Protein AF-A0A7T4X2B5-F1 (afdb_monomer)

Structure (mmCIF, N/CA/C/O backbone):
data_AF-A0A7T4X2B5-F1
#
_entry.id   AF-A0A7T4X2B5-F1
#
loop_
_atom_site.group_PDB
_atom_site.id
_atom_site.type_symbol
_atom_site.label_atom_id
_atom_site.label_alt_id
_atom_site.label_comp_id
_atom_site.label_asym_id
_atom_site.label_entity_id
_atom_site.label_seq_id
_atom_site.pdbx_PDB_ins_code
_atom_site.Cartn_x
_atom_site.Cartn_y
_atom_site.Cartn_z
_atom_site.occupancy
_atom_site.B_iso_or_equiv
_atom_site.auth_seq_id
_atom_site.auth_comp_id
_atom_site.auth_asym_id
_atom_site.auth_atom_id
_atom_site.pdbx_PDB_model_num
ATOM 1 N N . MET A 1 1 ? 8.582 9.499 -13.130 1.00 84.56 1 MET A N 1
ATOM 2 C CA . MET A 1 1 ? 9.379 8.882 -14.221 1.00 84.56 1 MET A CA 1
ATOM 3 C C . MET A 1 1 ? 8.966 7.441 -14.539 1.00 84.56 1 MET A C 1
ATOM 5 O O . MET A 1 1 ? 8.729 7.167 -15.703 1.00 84.56 1 MET A O 1
ATOM 9 N N . LEU A 1 2 ? 8.806 6.529 -13.566 1.00 90.56 2 LEU A N 1
ATOM 10 C CA . LEU A 1 2 ? 8.399 5.134 -13.857 1.00 90.56 2 LEU A CA 1
ATOM 11 C C . LEU A 1 2 ? 7.052 4.999 -14.591 1.00 90.56 2 LEU A C 1
ATOM 13 O O . LEU A 1 2 ? 6.947 4.186 -15.501 1.00 90.56 2 LEU A O 1
ATOM 17 N N . LEU A 1 3 ? 6.049 5.810 -14.239 1.00 90.88 3 LEU A N 1
ATOM 18 C CA . LEU A 1 3 ? 4.747 5.817 -14.925 1.00 90.88 3 LEU A CA 1
ATOM 19 C C . LEU A 1 3 ? 4.861 6.223 -16.401 1.00 90.88 3 LEU A C 1
ATOM 21 O O . LEU A 1 3 ? 4.204 5.635 -17.252 1.00 90.88 3 LEU A O 1
ATOM 25 N N . TYR A 1 4 ? 5.748 7.172 -16.706 1.00 92.69 4 TYR A N 1
ATOM 26 C CA . TYR A 1 4 ? 6.051 7.569 -18.081 1.00 92.69 4 TYR A CA 1
ATOM 27 C C . TYR A 1 4 ? 6.735 6.434 -18.858 1.00 92.69 4 TYR A C 1
ATOM 29 O O . TYR A 1 4 ? 6.344 6.119 -19.975 1.00 92.69 4 TYR A O 1
ATOM 37 N N . LEU A 1 5 ? 7.717 5.759 -18.253 1.00 94.81 5 LEU A N 1
ATOM 38 C CA . LEU A 1 5 ? 8.381 4.613 -18.889 1.00 94.81 5 LEU A CA 1
ATOM 39 C C . LEU A 1 5 ? 7.395 3.471 -19.170 1.00 94.81 5 LEU A C 1
ATOM 41 O O . LEU A 1 5 ? 7.422 2.871 -20.242 1.00 94.81 5 LEU A O 1
ATOM 45 N N . ARG A 1 6 ? 6.457 3.224 -18.248 1.00 94.19 6 ARG A N 1
ATOM 46 C CA . ARG A 1 6 ? 5.338 2.308 -18.487 1.00 94.19 6 ARG A CA 1
ATOM 47 C C . ARG A 1 6 ? 4.490 2.756 -19.682 1.00 94.19 6 ARG A C 1
ATOM 49 O O . ARG A 1 6 ? 4.187 1.927 -20.531 1.00 94.19 6 ARG A O 1
ATOM 56 N N . SER A 1 7 ? 4.125 4.039 -19.779 1.00 93.88 7 SER A N 1
ATOM 57 C CA . SER A 1 7 ? 3.241 4.532 -20.849 1.00 93.88 7 SER A CA 1
ATOM 58 C C . SER A 1 7 ? 3.851 4.443 -22.249 1.00 93.88 7 SER A C 1
ATOM 60 O O . SER A 1 7 ? 3.112 4.374 -23.226 1.00 93.88 7 SER A O 1
ATOM 62 N N . ILE A 1 8 ? 5.183 4.427 -22.359 1.00 96.31 8 ILE A N 1
ATOM 63 C CA . ILE A 1 8 ? 5.893 4.210 -23.631 1.00 96.31 8 ILE A CA 1
ATOM 64 C C . ILE A 1 8 ? 6.285 2.739 -23.862 1.00 96.31 8 ILE A C 1
ATOM 66 O O . ILE A 1 8 ? 7.026 2.451 -24.797 1.00 96.31 8 ILE A O 1
ATOM 70 N N . ASN A 1 9 ? 5.783 1.807 -23.040 1.00 94.31 9 ASN A N 1
ATOM 71 C CA . ASN A 1 9 ? 6.102 0.376 -23.083 1.00 94.31 9 ASN A CA 1
ATOM 72 C C . ASN A 1 9 ? 7.610 0.081 -23.013 1.00 94.31 9 ASN A C 1
ATOM 74 O O . ASN A 1 9 ? 8.122 -0.796 -23.713 1.00 94.31 9 ASN A O 1
ATOM 78 N N . ASP A 1 10 ? 8.322 0.798 -22.145 1.00 96.12 10 ASP A N 1
ATOM 79 C CA . ASP A 1 10 ? 9.740 0.561 -21.902 1.00 96.12 10 ASP A CA 1
ATOM 80 C C . ASP A 1 10 ? 9.967 -0.837 -21.294 1.00 96.12 10 ASP A C 1
ATOM 82 O O . ASP A 1 10 ? 9.370 -1.209 -20.275 1.00 96.12 10 ASP A O 1
ATOM 86 N N . ASN A 1 11 ? 10.815 -1.630 -21.952 1.00 96.94 11 ASN A N 1
ATOM 87 C CA . ASN A 1 11 ? 11.091 -3.021 -21.590 1.00 96.94 11 ASN A CA 1
ATOM 88 C C . ASN A 1 11 ? 12.435 -3.207 -20.867 1.00 96.94 11 ASN A C 1
ATOM 90 O O . ASN A 1 11 ? 12.801 -4.346 -20.547 1.00 96.94 11 ASN A O 1
ATOM 94 N N . ASP A 1 12 ? 13.154 -2.122 -20.578 1.00 96.88 12 ASP A N 1
ATOM 95 C CA . ASP A 1 12 ? 14.440 -2.206 -19.908 1.00 96.88 12 ASP A CA 1
ATOM 96 C C . ASP A 1 12 ? 14.257 -2.512 -18.420 1.00 96.88 12 ASP A C 1
ATOM 98 O O . ASP A 1 12 ? 13.340 -2.050 -17.734 1.00 96.88 12 ASP A O 1
ATOM 102 N N . LYS A 1 13 ? 15.152 -3.352 -17.894 1.00 96.69 13 LYS A N 1
ATOM 103 C CA . LYS A 1 13 ? 15.148 -3.699 -16.473 1.00 96.69 13 LYS A CA 1
ATOM 104 C C . LYS A 1 13 ? 15.718 -2.542 -15.669 1.00 96.69 13 LYS A C 1
ATOM 106 O O . LYS A 1 13 ? 16.884 -2.186 -15.827 1.00 96.69 13 LYS A O 1
ATOM 111 N N . LEU A 1 14 ? 14.933 -2.037 -14.727 1.00 95.44 14 LEU A N 1
ATOM 112 C CA . LEU A 1 14 ? 15.338 -0.970 -13.823 1.00 95.44 14 LEU A CA 1
ATOM 113 C C . LEU A 1 14 ? 15.430 -1.489 -12.397 1.00 95.44 14 LEU A C 1
ATOM 115 O O . LEU A 1 14 ? 14.527 -2.162 -11.898 1.00 95.44 14 LEU A O 1
ATOM 119 N N . LYS A 1 15 ? 16.516 -1.129 -11.713 1.00 94.94 15 LYS A N 1
ATOM 120 C CA . LYS A 1 15 ? 16.644 -1.346 -10.275 1.00 94.94 15 LYS A CA 1
ATOM 121 C C . LYS A 1 15 ? 16.046 -0.151 -9.543 1.00 94.94 15 LYS A C 1
ATOM 123 O O . LYS A 1 15 ? 16.542 0.965 -9.663 1.00 94.94 15 LYS A O 1
ATOM 128 N N . VAL A 1 16 ? 15.004 -0.397 -8.761 1.00 93.56 16 VAL A N 1
ATOM 129 C CA . VAL A 1 16 ? 14.338 0.606 -7.926 1.00 93.56 16 VAL A CA 1
ATOM 130 C C . VAL A 1 16 ? 14.683 0.327 -6.470 1.00 93.56 16 VAL A C 1
ATOM 132 O O . VAL A 1 16 ? 14.720 -0.830 -6.043 1.00 93.56 16 VAL A O 1
ATOM 135 N N . LYS A 1 17 ? 14.963 1.382 -5.702 1.00 91.75 17 LYS A N 1
ATOM 136 C CA . LYS A 1 17 ? 15.177 1.307 -4.256 1.00 91.75 17 LYS A CA 1
ATOM 137 C C . LYS A 1 17 ? 14.341 2.385 -3.573 1.00 91.75 17 LYS A C 1
ATOM 139 O O . LYS A 1 17 ? 14.582 3.563 -3.810 1.00 91.75 17 LYS A O 1
ATOM 144 N N . LYS A 1 18 ? 13.388 1.984 -2.731 1.00 89.94 18 LYS A N 1
ATOM 145 C CA . LYS A 1 18 ? 12.599 2.880 -1.868 1.00 89.94 18 LYS A CA 1
ATOM 146 C C . LYS A 1 18 ? 12.323 2.182 -0.540 1.00 89.94 18 LYS A C 1
ATOM 148 O O . LYS A 1 18 ? 12.198 0.961 -0.525 1.00 89.94 18 LYS A O 1
ATOM 153 N N . PHE A 1 19 ? 12.268 2.931 0.561 1.00 89.00 19 PHE A N 1
ATOM 154 C CA . PHE A 1 19 ? 11.942 2.402 1.897 1.00 89.00 19 PHE A CA 1
ATOM 155 C C . PHE A 1 19 ? 12.734 1.134 2.280 1.00 89.00 19 PHE A C 1
ATOM 157 O O . PHE A 1 19 ? 12.181 0.159 2.775 1.00 89.00 19 PHE A O 1
ATOM 164 N N . ASN A 1 20 ? 14.044 1.123 1.996 1.00 87.06 20 ASN A N 1
ATOM 165 C CA . ASN A 1 20 ? 14.955 -0.021 2.188 1.00 87.06 20 ASN A CA 1
ATOM 166 C C . ASN A 1 20 ? 14.605 -1.309 1.421 1.00 87.06 20 ASN A C 1
ATOM 168 O O . ASN A 1 20 ? 15.262 -2.333 1.604 1.00 87.06 20 ASN A O 1
ATOM 172 N N . ILE A 1 21 ? 13.652 -1.249 0.495 1.00 89.75 21 ILE A N 1
ATOM 173 C CA . ILE A 1 21 ? 13.306 -2.341 -0.407 1.00 89.75 21 ILE A CA 1
ATOM 174 C C . ILE A 1 21 ? 13.947 -2.054 -1.760 1.00 89.75 21 ILE A C 1
ATOM 176 O O . ILE A 1 21 ? 13.761 -0.984 -2.343 1.00 89.75 21 ILE A O 1
ATOM 180 N N . SER A 1 22 ? 14.727 -3.012 -2.262 1.00 92.25 22 SER A N 1
ATOM 181 C CA . SER A 1 22 ? 15.258 -2.970 -3.621 1.00 92.25 22 SER A CA 1
ATOM 182 C C . SER A 1 22 ? 14.576 -4.034 -4.465 1.00 92.25 22 SER A C 1
ATOM 184 O O . SER A 1 22 ? 14.553 -5.202 -4.088 1.00 92.25 22 SER A O 1
ATOM 186 N N . THR A 1 23 ? 14.041 -3.625 -5.609 1.00 92.44 23 THR A N 1
ATOM 187 C CA . THR A 1 23 ? 13.384 -4.514 -6.566 1.00 92.44 23 THR A CA 1
ATOM 188 C C . THR A 1 23 ? 13.882 -4.229 -7.977 1.00 92.44 23 THR A C 1
ATOM 190 O O . THR A 1 23 ? 14.338 -3.124 -8.277 1.00 92.44 23 THR A O 1
ATOM 193 N N . THR A 1 24 ? 13.824 -5.238 -8.841 1.00 95.81 24 THR A N 1
ATOM 194 C CA . THR A 1 24 ? 14.069 -5.074 -10.276 1.00 95.81 24 THR A CA 1
ATOM 195 C C . THR A 1 24 ? 12.734 -5.157 -10.990 1.00 95.81 24 THR A C 1
ATOM 197 O O . THR A 1 24 ? 12.026 -6.150 -10.851 1.00 95.81 24 THR A O 1
ATOM 200 N N . VAL A 1 25 ? 12.400 -4.122 -11.751 1.00 95.44 25 VAL A N 1
ATOM 201 C CA . VAL A 1 25 ? 11.128 -4.007 -12.469 1.00 95.44 25 VAL A CA 1
ATOM 202 C C . VAL A 1 25 ? 11.369 -3.847 -13.959 1.00 95.44 25 VAL A C 1
ATOM 204 O O . VAL A 1 25 ? 12.438 -3.415 -14.382 1.00 95.44 25 VAL A O 1
ATOM 207 N N . VAL A 1 26 ? 10.353 -4.185 -14.744 1.00 97.00 26 VAL A N 1
ATOM 208 C CA . VAL A 1 26 ? 10.260 -3.842 -16.164 1.00 97.00 26 VAL A CA 1
ATOM 209 C C . VAL A 1 26 ? 9.058 -2.906 -16.290 1.00 97.00 26 VAL A C 1
ATOM 211 O O . VAL A 1 26 ? 7.950 -3.375 -16.022 1.00 97.00 26 VAL A O 1
ATOM 214 N N . PRO A 1 27 ? 9.233 -1.615 -16.628 1.00 95.81 27 PRO A N 1
ATOM 215 C CA . PRO A 1 27 ? 8.148 -0.633 -16.604 1.00 95.81 27 PRO A CA 1
ATOM 216 C C . PRO A 1 27 ? 6.901 -1.057 -17.382 1.00 95.81 27 PRO A C 1
ATOM 218 O O . PRO A 1 27 ? 5.804 -0.959 -16.840 1.00 95.81 27 PRO A O 1
ATOM 221 N N . ALA A 1 28 ? 7.060 -1.614 -18.588 1.00 96.19 28 ALA A N 1
ATOM 222 C CA . ALA A 1 28 ? 5.958 -2.122 -19.414 1.00 96.19 28 ALA A CA 1
ATOM 223 C C . ALA A 1 28 ?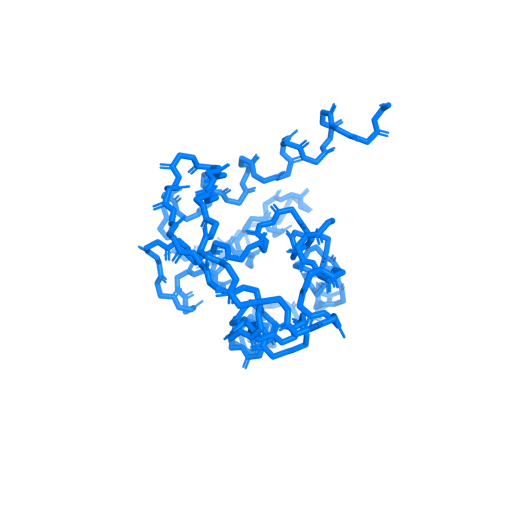 5.124 -3.237 -18.755 1.00 96.19 28 ALA A C 1
ATOM 225 O O . ALA A 1 28 ? 4.002 -3.495 -19.175 1.00 96.19 28 ALA A O 1
ATOM 226 N N . LYS A 1 29 ? 5.668 -3.922 -17.741 1.00 96.12 29 LYS A N 1
ATOM 227 C CA . LYS A 1 29 ? 4.994 -5.011 -17.014 1.00 96.12 29 LYS A CA 1
ATOM 228 C C . LYS A 1 29 ? 4.406 -4.572 -15.678 1.00 96.12 29 LYS A C 1
ATOM 230 O O . LYS A 1 29 ? 3.845 -5.404 -14.970 1.00 96.12 29 LYS A O 1
ATOM 235 N N . LEU A 1 30 ? 4.590 -3.312 -15.289 1.00 95.00 30 LEU A N 1
ATOM 236 C CA . LEU A 1 30 ? 4.013 -2.816 -14.052 1.00 95.00 30 LEU A CA 1
ATOM 237 C C . LEU A 1 30 ? 2.499 -2.583 -14.218 1.00 95.00 30 LEU A C 1
ATOM 239 O O . LEU A 1 30 ? 2.066 -2.159 -15.298 1.00 95.00 30 LEU A O 1
ATOM 243 N N . PRO A 1 31 ? 1.698 -2.822 -13.165 1.00 93.50 31 PRO A N 1
ATOM 244 C CA . PRO A 1 31 ? 0.280 -2.466 -13.166 1.00 93.50 31 PRO A CA 1
ATOM 245 C C . PRO A 1 31 ? 0.096 -0.951 -13.334 1.00 93.50 31 PRO A C 1
ATOM 247 O O . PRO A 1 31 ? 1.051 -0.179 -13.191 1.00 93.50 31 PRO A O 1
ATOM 250 N N . SER A 1 32 ? -1.118 -0.508 -13.671 1.00 92.44 32 SER A N 1
ATOM 251 C CA . SER A 1 32 ? -1.448 0.912 -13.520 1.00 92.44 32 SER A CA 1
ATOM 252 C C . SER A 1 32 ? -1.481 1.292 -12.030 1.00 92.44 32 SER A C 1
ATOM 254 O O . SER A 1 32 ? -1.234 0.452 -11.161 1.00 92.44 32 SER A O 1
ATOM 256 N N . LEU A 1 33 ? -1.721 2.567 -11.722 1.00 92.00 33 LEU A N 1
ATOM 257 C CA . LEU A 1 33 ? -1.877 2.978 -10.325 1.00 92.00 33 LEU A CA 1
ATOM 258 C C . LEU A 1 33 ? -3.180 2.430 -9.735 1.00 92.00 33 LEU A C 1
ATOM 260 O O . LEU A 1 33 ? -3.188 1.994 -8.591 1.00 92.00 33 LEU A O 1
ATOM 264 N N . GLU A 1 34 ? -4.233 2.406 -10.546 1.00 90.44 34 GLU A N 1
ATOM 265 C CA . GLU A 1 34 ? -5.557 1.880 -10.214 1.00 90.44 34 GLU A CA 1
ATOM 266 C C . GLU A 1 34 ? -5.510 0.363 -9.976 1.00 90.44 34 GLU A C 1
ATOM 268 O O . GLU A 1 34 ? -6.117 -0.133 -9.036 1.00 90.44 34 GLU A O 1
ATOM 273 N N . ASP A 1 35 ? -4.705 -0.361 -10.760 1.00 92.31 35 ASP A N 1
ATOM 274 C CA . ASP A 1 35 ? -4.512 -1.812 -10.620 1.00 92.31 35 ASP A CA 1
ATOM 275 C C . ASP A 1 35 ? -3.458 -2.182 -9.554 1.00 92.31 35 ASP A C 1
ATOM 277 O O . ASP A 1 35 ? -3.098 -3.353 -9.389 1.00 92.31 35 ASP A O 1
ATOM 281 N N . PHE A 1 36 ? -2.862 -1.202 -8.871 1.00 94.38 36 PHE A N 1
ATOM 282 C CA . PHE A 1 36 ? -1.831 -1.480 -7.878 1.00 94.38 36 PHE A CA 1
ATOM 283 C C . PHE A 1 36 ? -2.449 -2.071 -6.608 1.00 94.38 36 PHE A C 1
ATOM 285 O O . PHE A 1 36 ? -3.512 -1.639 -6.179 1.00 94.38 36 PHE A O 1
ATOM 292 N N . TYR A 1 37 ? -1.748 -3.010 -5.955 1.00 92.62 37 TYR A N 1
ATOM 293 C CA . TYR A 1 37 ? -2.284 -3.763 -4.806 1.00 92.62 37 TYR A CA 1
ATOM 294 C C . TYR A 1 37 ? -2.827 -2.870 -3.677 1.00 92.62 37 TYR A C 1
ATOM 296 O O . TYR A 1 37 ? -3.749 -3.258 -2.972 1.00 92.62 37 TYR A O 1
ATOM 304 N N . LEU A 1 38 ? -2.252 -1.676 -3.496 1.00 92.56 38 LEU A N 1
ATOM 305 C CA . LEU A 1 38 ? -2.709 -0.748 -2.469 1.00 92.56 38 LEU A CA 1
ATOM 306 C C . LEU A 1 38 ? -4.142 -0.258 -2.757 1.00 92.56 38 LEU A C 1
ATOM 308 O O . LEU A 1 38 ? -4.946 -0.169 -1.842 1.00 92.56 38 LEU A O 1
ATOM 312 N N . VAL A 1 39 ? -4.466 0.009 -4.024 1.00 92.38 39 VAL A N 1
ATOM 313 C CA . VAL A 1 39 ? -5.788 0.497 -4.451 1.00 92.38 39 VAL A CA 1
ATOM 314 C C . VAL A 1 39 ? -6.754 -0.662 -4.679 1.00 92.38 39 VAL A C 1
ATOM 316 O O . VAL A 1 39 ? -7.881 -0.612 -4.219 1.00 92.38 39 VAL A O 1
ATOM 319 N N . ASN A 1 40 ? -6.309 -1.719 -5.357 1.00 90.00 40 ASN A N 1
ATOM 320 C CA . ASN A 1 40 ? -7.187 -2.806 -5.796 1.00 90.00 40 ASN A CA 1
ATOM 321 C C . ASN A 1 40 ? -7.398 -3.915 -4.748 1.00 90.00 40 ASN A C 1
ATOM 323 O O . ASN A 1 40 ? -8.200 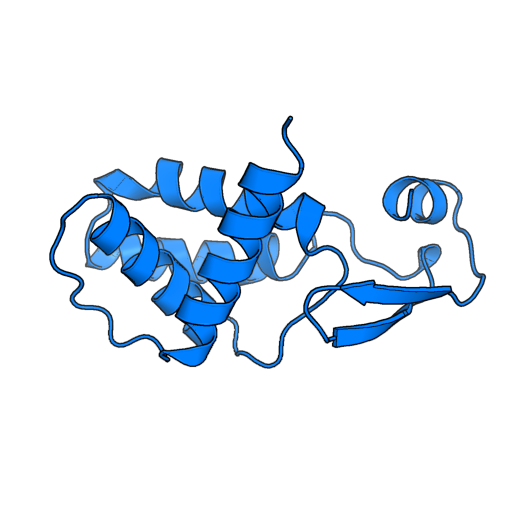-4.813 -4.965 1.00 90.00 40 ASN A O 1
ATOM 327 N N . GLU A 1 41 ? -6.616 -3.938 -3.664 1.00 94.12 41 GLU A N 1
ATOM 328 C CA . GLU A 1 41 ? -6.715 -4.996 -2.646 1.00 94.12 41 GLU A CA 1
ATOM 329 C C . GLU A 1 41 ? -6.764 -4.408 -1.227 1.00 94.12 41 GLU A C 1
ATOM 331 O O . GLU A 1 41 ? -7.654 -4.737 -0.452 1.00 94.12 41 GLU A O 1
ATOM 336 N N . VAL A 1 42 ? -5.827 -3.521 -0.868 1.00 96.56 42 VAL A N 1
ATOM 337 C CA . VAL A 1 42 ? -5.750 -2.975 0.504 1.00 96.56 42 VAL A CA 1
ATOM 338 C C . VAL A 1 42 ? -6.895 -2.010 0.809 1.00 96.56 42 VAL A C 1
ATOM 340 O O . VAL A 1 42 ? -7.403 -2.032 1.925 1.00 96.56 42 VAL A O 1
ATOM 343 N N . LEU A 1 43 ? -7.301 -1.172 -0.150 1.00 95.69 43 LEU A N 1
ATOM 344 C CA . LEU A 1 43 ? -8.389 -0.210 0.050 1.00 95.69 43 LEU A CA 1
ATOM 345 C C . LEU A 1 43 ? -9.729 -0.904 0.339 1.00 95.69 43 LEU A C 1
ATOM 347 O O . LEU A 1 43 ? -10.444 -0.473 1.239 1.00 95.69 43 LEU A O 1
ATOM 351 N N . ASP A 1 44 ? -10.029 -1.998 -0.363 1.00 94.88 44 ASP A N 1
ATOM 352 C CA . ASP A 1 44 ? -11.247 -2.781 -0.135 1.00 94.88 44 ASP A CA 1
ATOM 353 C C . ASP A 1 44 ? -11.270 -3.365 1.287 1.00 94.88 44 ASP A C 1
ATOM 355 O O . ASP A 1 44 ? -12.234 -3.173 2.026 1.00 94.88 44 ASP A O 1
ATOM 359 N N . GLU A 1 45 ? -10.172 -3.997 1.721 1.00 96.56 45 GLU A N 1
ATOM 360 C CA . GLU A 1 45 ? -10.069 -4.523 3.090 1.00 96.56 45 GLU A CA 1
ATOM 361 C C . GLU A 1 45 ? -10.129 -3.413 4.152 1.00 96.56 45 GLU A C 1
ATOM 363 O O . GLU A 1 45 ? -10.706 -3.593 5.226 1.00 96.56 45 GLU A O 1
ATOM 368 N N . LEU A 1 46 ? -9.551 -2.247 3.859 1.00 96.44 46 LEU A N 1
ATOM 369 C CA . LEU A 1 46 ? -9.607 -1.080 4.734 1.00 96.44 46 LEU A CA 1
ATOM 370 C C . LEU A 1 46 ? -11.043 -0.568 4.879 1.00 96.44 46 LEU A C 1
ATOM 372 O O . LEU A 1 46 ? -11.461 -0.229 5.985 1.00 96.44 46 LEU A O 1
ATOM 376 N N . TYR A 1 47 ? -11.821 -0.541 3.799 1.00 96.06 47 TYR A N 1
ATOM 377 C CA . TYR A 1 47 ? -13.229 -0.172 3.870 1.00 96.06 47 TYR A CA 1
ATOM 378 C C . TYR A 1 47 ? -14.062 -1.153 4.681 1.00 96.06 47 TYR A C 1
ATOM 380 O O . TYR A 1 47 ? -14.896 -0.688 5.457 1.00 96.06 47 TYR A O 1
ATOM 388 N N . ASP A 1 48 ? -13.824 -2.458 4.542 1.00 96.00 48 ASP A N 1
ATOM 389 C CA . ASP A 1 48 ? -14.512 -3.478 5.337 1.00 96.00 48 ASP A CA 1
ATOM 390 C C . ASP A 1 48 ? -14.240 -3.291 6.839 1.00 96.00 48 ASP A C 1
ATOM 392 O O . ASP A 1 48 ? -15.161 -3.350 7.659 1.00 96.00 48 ASP A O 1
ATOM 396 N N . ILE A 1 49 ? -12.985 -3.005 7.207 1.00 94.88 49 ILE A N 1
ATOM 397 C CA . ILE A 1 49 ? -12.600 -2.704 8.594 1.00 94.88 49 ILE A CA 1
ATOM 398 C C . ILE A 1 49 ? -13.317 -1.441 9.081 1.00 94.88 49 ILE A C 1
ATOM 400 O O . ILE A 1 49 ? -13.977 -1.466 10.121 1.00 94.88 49 ILE A O 1
ATOM 404 N N . LEU A 1 50 ? -13.239 -0.349 8.318 1.00 94.44 50 LEU A N 1
ATOM 405 C CA . LEU A 1 50 ? -13.808 0.936 8.720 1.00 94.44 50 LEU A CA 1
ATOM 406 C C . LEU A 1 50 ? -15.337 0.927 8.756 1.00 94.44 50 LEU A C 1
ATOM 408 O O . LEU A 1 50 ? -15.911 1.601 9.603 1.00 94.44 50 LEU A O 1
ATOM 412 N N . ASP A 1 51 ? -16.020 0.157 7.907 1.00 94.69 51 ASP A N 1
ATOM 413 C CA . ASP A 1 51 ? -17.475 -0.017 8.014 1.00 94.69 51 ASP A CA 1
ATOM 414 C C . ASP A 1 51 ? -17.890 -0.629 9.352 1.00 94.69 51 ASP A C 1
ATOM 416 O O . ASP A 1 51 ? -18.941 -0.284 9.900 1.00 94.69 51 ASP A O 1
ATOM 420 N N . ALA A 1 52 ? -17.069 -1.534 9.881 1.00 91.62 52 ALA A N 1
ATOM 421 C CA . ALA A 1 52 ? -17.329 -2.189 11.151 1.00 91.62 52 ALA A CA 1
ATOM 422 C C . ALA A 1 52 ? -16.931 -1.325 12.358 1.00 91.62 52 ALA A C 1
ATOM 424 O O . ALA A 1 52 ? -17.592 -1.408 13.397 1.00 91.62 52 ALA A O 1
ATOM 425 N N . THR A 1 53 ? -15.865 -0.523 12.247 1.00 88.69 53 THR A N 1
ATOM 426 C CA . THR A 1 53 ? -15.287 0.207 13.389 1.00 88.69 53 THR A CA 1
ATOM 427 C C . THR A 1 53 ? -15.648 1.689 13.401 1.00 88.69 53 THR A C 1
ATOM 429 O O . THR A 1 53 ? -16.182 2.183 14.396 1.00 88.69 53 THR A O 1
ATOM 432 N N . ASN A 1 54 ? -15.407 2.407 12.304 1.00 88.06 54 ASN A N 1
ATOM 433 C CA . ASN A 1 54 ? -15.700 3.831 12.186 1.00 88.06 54 ASN A CA 1
ATOM 434 C C . ASN A 1 54 ? -15.904 4.266 10.716 1.00 88.06 54 ASN A C 1
ATOM 436 O O . ASN A 1 54 ? -14.963 4.729 10.065 1.00 88.06 54 ASN A O 1
ATOM 440 N N . PRO A 1 55 ? -17.140 4.219 10.186 1.00 92.56 55 PRO A N 1
ATOM 441 C CA . PRO A 1 55 ? -17.394 4.553 8.782 1.00 92.56 55 PRO A CA 1
ATOM 442 C C . PRO A 1 55 ? -17.108 6.019 8.431 1.00 92.56 55 PRO A C 1
ATOM 444 O O . PRO A 1 55 ? -16.932 6.356 7.262 1.00 92.56 55 PRO A O 1
ATOM 447 N N . SER A 1 56 ? -17.068 6.912 9.428 1.00 91.94 56 SER A N 1
ATOM 448 C CA . SER A 1 56 ? -16.950 8.360 9.207 1.00 91.94 56 SER A CA 1
ATOM 449 C C . SER A 1 56 ? -15.585 8.805 8.677 1.00 91.94 56 SER A C 1
ATOM 451 O O . SER A 1 56 ? -15.470 9.921 8.176 1.00 91.94 56 SER A O 1
ATOM 453 N N . ILE A 1 57 ? -14.562 7.946 8.767 1.00 92.69 57 ILE A N 1
ATOM 454 C CA . ILE A 1 57 ? -13.183 8.271 8.372 1.00 92.69 57 ILE A CA 1
ATOM 455 C C . ILE A 1 57 ? -12.759 7.621 7.049 1.00 92.69 57 ILE A C 1
ATOM 457 O O . ILE A 1 57 ? -11.602 7.751 6.657 1.00 92.69 57 ILE A O 1
ATOM 461 N N . LYS A 1 58 ? -13.675 6.953 6.338 1.00 94.56 58 LYS A N 1
ATOM 462 C CA . LYS A 1 58 ? -13.381 6.252 5.076 1.00 94.56 58 LYS A CA 1
ATOM 463 C C . LYS A 1 58 ? -12.735 7.140 4.021 1.00 94.56 58 LYS A C 1
ATOM 465 O O . LYS A 1 58 ? -11.675 6.789 3.511 1.00 94.56 58 LYS A O 1
ATOM 470 N N . ASP A 1 59 ? -13.320 8.305 3.761 1.00 94.25 59 ASP A N 1
ATOM 471 C CA . ASP A 1 59 ? -12.793 9.242 2.763 1.00 94.25 59 ASP A CA 1
ATOM 472 C C . ASP A 1 59 ? -11.387 9.730 3.145 1.00 94.25 59 ASP A C 1
ATOM 474 O O . ASP A 1 59 ? -10.524 9.920 2.291 1.00 94.25 59 ASP A O 1
ATOM 478 N N . ALA A 1 60 ? -11.122 9.928 4.441 1.00 93.75 60 ALA A N 1
ATOM 479 C CA . ALA A 1 60 ? -9.797 10.317 4.916 1.00 93.75 60 ALA A CA 1
ATOM 480 C C . ALA A 1 60 ? -8.777 9.185 4.712 1.00 93.75 60 ALA A C 1
ATOM 482 O O . ALA A 1 60 ? -7.661 9.442 4.261 1.00 93.75 60 ALA A O 1
ATOM 483 N N . ALA A 1 61 ? -9.178 7.941 4.979 1.00 94.00 61 ALA A N 1
ATOM 484 C CA . ALA A 1 61 ? -8.344 6.758 4.802 1.00 94.00 61 ALA A CA 1
ATOM 485 C C . ALA A 1 61 ? -7.995 6.511 3.328 1.00 94.00 61 ALA A C 1
ATOM 487 O O . ALA A 1 61 ? -6.834 6.284 2.990 1.00 94.00 61 ALA A O 1
ATOM 488 N N . GLU A 1 62 ? -8.983 6.639 2.444 1.00 94.94 62 GLU A N 1
ATOM 489 C CA . GLU A 1 62 ? -8.800 6.558 0.996 1.00 94.94 62 GLU A CA 1
ATOM 490 C C . GLU A 1 62 ? -7.832 7.635 0.491 1.00 94.94 62 GLU A C 1
ATOM 492 O O . GLU A 1 62 ? -6.865 7.328 -0.209 1.00 94.94 62 GLU A O 1
ATOM 497 N N . ASN A 1 63 ? -8.040 8.895 0.883 1.00 93.56 63 ASN A N 1
ATOM 498 C CA . ASN A 1 63 ? -7.172 9.999 0.472 1.00 93.56 63 ASN A CA 1
ATOM 499 C C . ASN A 1 63 ? -5.728 9.812 0.954 1.00 93.56 63 ASN A C 1
ATOM 501 O O . ASN A 1 63 ? -4.789 10.053 0.192 1.00 93.56 63 ASN A O 1
ATOM 505 N N . MET A 1 64 ? -5.544 9.351 2.192 1.00 93.44 64 MET A N 1
ATOM 506 C CA . MET A 1 64 ? -4.225 9.042 2.740 1.00 93.44 64 MET A CA 1
ATOM 507 C C . MET A 1 64 ? -3.530 7.944 1.919 1.00 93.44 64 MET A C 1
ATOM 509 O O . MET A 1 64 ? -2.385 8.098 1.487 1.00 93.44 64 MET A O 1
ATOM 513 N N . LEU A 1 65 ? -4.249 6.859 1.628 1.00 94.38 65 LEU A N 1
ATOM 514 C CA . LEU A 1 65 ? -3.753 5.736 0.840 1.00 94.38 65 LEU A CA 1
ATOM 515 C C . LEU A 1 65 ? -3.364 6.163 -0.589 1.00 94.38 65 LEU A C 1
ATOM 517 O O . LEU A 1 65 ? -2.284 5.801 -1.070 1.00 94.38 65 LEU A O 1
ATOM 521 N N . TYR A 1 66 ? -4.184 6.980 -1.259 1.00 93.06 66 TYR A N 1
ATOM 522 C CA . TYR A 1 66 ? -3.842 7.542 -2.573 1.00 93.06 66 TYR A CA 1
ATOM 523 C C . TYR A 1 66 ? -2.649 8.494 -2.521 1.00 93.06 66 TYR A C 1
ATOM 525 O O . TYR A 1 66 ? -1.817 8.471 -3.432 1.00 93.06 66 TYR A O 1
ATOM 533 N N . GLY A 1 67 ? -2.524 9.291 -1.457 1.00 92.38 67 GLY A N 1
ATOM 534 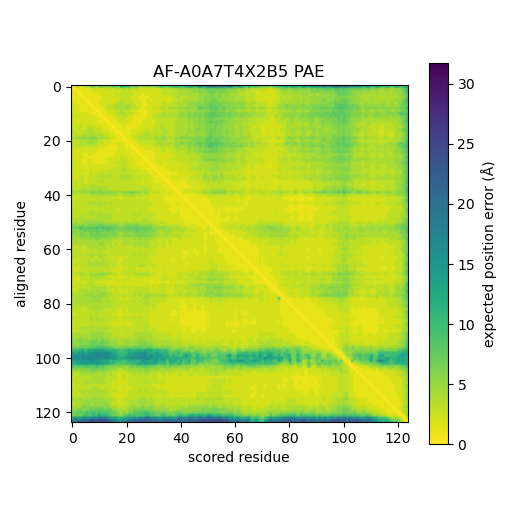C CA . GLY A 1 67 ? -1.333 10.100 -1.210 1.00 92.38 67 GLY A CA 1
ATOM 535 C C . GLY A 1 67 ? -0.080 9.227 -1.194 1.00 92.38 67 GLY A C 1
ATOM 536 O O . GLY A 1 67 ? 0.876 9.481 -1.927 1.00 92.38 67 GLY A O 1
ATOM 537 N N . HIS A 1 68 ? -0.126 8.114 -0.462 1.00 94.00 68 HIS A N 1
ATOM 538 C CA . HIS A 1 68 ? 0.997 7.188 -0.317 1.00 94.00 68 HIS A CA 1
ATOM 539 C C . HIS A 1 68 ? 1.368 6.476 -1.621 1.00 94.00 68 HIS A C 1
ATOM 541 O O . HIS A 1 68 ? 2.551 6.210 -1.875 1.00 94.00 68 HIS A O 1
ATOM 547 N N . LEU A 1 69 ? 0.382 6.191 -2.476 1.00 92.56 69 LEU A N 1
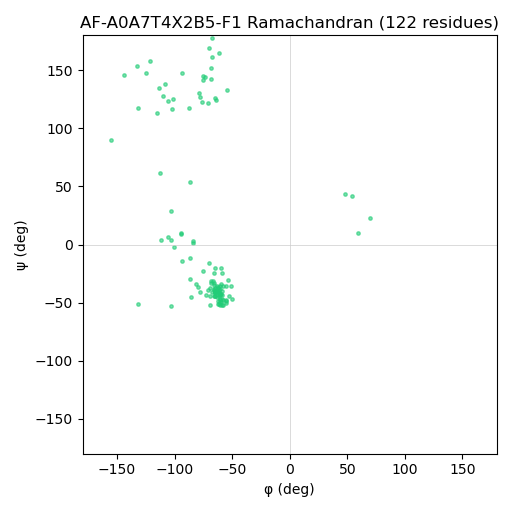ATOM 548 C CA . LEU A 1 69 ? 0.537 5.428 -3.714 1.00 92.56 69 LEU A CA 1
ATOM 549 C C . LEU A 1 69 ? 1.683 5.941 -4.601 1.00 92.56 69 LEU A C 1
ATOM 551 O O . LEU A 1 69 ? 2.520 5.156 -5.064 1.00 92.56 69 LEU A O 1
ATOM 555 N N . LEU A 1 70 ? 1.767 7.258 -4.806 1.00 87.44 70 LEU A N 1
ATOM 556 C CA . LEU A 1 70 ? 2.782 7.881 -5.665 1.00 87.44 70 LEU A CA 1
ATOM 557 C C . LEU A 1 70 ? 4.204 7.710 -5.114 1.00 87.44 70 LEU A C 1
ATOM 559 O O . LEU A 1 70 ? 5.169 7.518 -5.870 1.00 87.44 70 LEU A O 1
ATOM 563 N N . TYR A 1 71 ? 4.337 7.731 -3.792 1.00 90.12 71 TYR A N 1
ATOM 564 C CA . TYR A 1 71 ? 5.617 7.619 -3.109 1.00 90.12 71 TYR A CA 1
ATOM 565 C C . TYR A 1 71 ? 6.088 6.175 -3.043 1.00 90.12 71 TYR A C 1
ATOM 567 O O . TYR A 1 71 ? 7.278 5.917 -3.253 1.00 90.12 71 TYR A O 1
ATOM 575 N N . ILE A 1 72 ? 5.181 5.215 -2.859 1.00 92.25 72 ILE A N 1
ATOM 576 C CA . ILE A 1 72 ? 5.565 3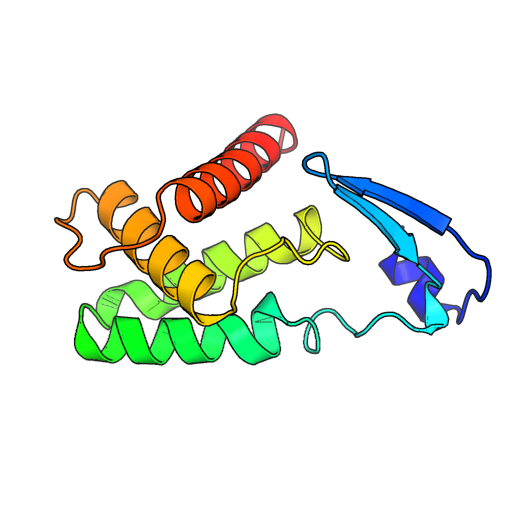.809 -2.719 1.00 92.25 72 ILE A CA 1
ATOM 577 C C . ILE A 1 72 ? 5.702 3.076 -4.051 1.00 92.25 72 ILE A C 1
ATOM 579 O O . ILE A 1 72 ? 6.541 2.181 -4.148 1.00 92.25 72 ILE A O 1
ATOM 583 N N . TYR A 1 73 ? 4.963 3.455 -5.098 1.00 93.31 73 TYR A N 1
ATOM 584 C CA . TYR A 1 73 ? 4.970 2.720 -6.364 1.00 93.31 73 TYR A CA 1
ATOM 585 C C . TYR A 1 73 ? 6.401 2.562 -6.928 1.00 93.31 73 TYR A C 1
ATOM 587 O O . TYR A 1 73 ? 7.156 3.545 -6.982 1.00 93.31 73 TYR A O 1
ATOM 595 N N . PRO A 1 74 ? 6.826 1.358 -7.365 1.00 93.31 74 PRO A N 1
ATOM 596 C CA . PRO A 1 74 ? 6.081 0.100 -7.485 1.00 93.31 74 PRO A CA 1
ATOM 597 C C . PRO A 1 74 ? 6.406 -0.905 -6.356 1.00 93.31 74 PRO A C 1
ATOM 599 O O . PRO A 1 74 ? 6.416 -2.115 -6.576 1.00 93.31 74 PRO A O 1
ATOM 602 N N . ILE A 1 75 ? 6.783 -0.434 -5.166 1.00 92.94 75 ILE A N 1
ATOM 603 C CA . ILE A 1 75 ? 7.204 -1.294 -4.056 1.00 92.94 75 ILE A CA 1
ATOM 604 C C . ILE A 1 75 ? 5.995 -1.935 -3.369 1.00 92.94 75 ILE A C 1
ATOM 606 O O . ILE A 1 75 ? 5.106 -1.233 -2.894 1.00 92.94 75 ILE A O 1
ATOM 610 N N . LYS A 1 76 ? 6.024 -3.267 -3.238 1.00 90.81 76 LYS A N 1
ATOM 611 C CA . LYS A 1 76 ? 5.157 -4.027 -2.328 1.00 90.81 76 LYS A CA 1
ATOM 612 C C . LYS A 1 76 ? 5.975 -4.427 -1.088 1.00 90.81 76 LYS A C 1
ATOM 614 O O . LYS A 1 76 ? 6.989 -5.117 -1.250 1.00 90.81 76 LYS A O 1
ATOM 619 N N . PRO A 1 77 ? 5.625 -3.955 0.122 1.00 91.00 77 PRO A N 1
ATOM 620 C CA . PRO A 1 77 ? 6.291 -4.364 1.349 1.00 91.00 77 PRO A CA 1
ATOM 621 C C . PRO A 1 77 ? 5.950 -5.822 1.679 1.00 91.00 77 PRO A C 1
ATOM 623 O O . PRO A 1 77 ? 5.080 -6.435 1.064 1.00 91.00 77 PRO A O 1
ATOM 626 N N . LYS A 1 78 ? 6.660 -6.400 2.650 1.00 92.00 78 LYS A N 1
ATOM 627 C CA . LYS A 1 78 ? 6.438 -7.785 3.095 1.00 92.00 78 LYS A CA 1
ATOM 628 C C . LYS A 1 78 ? 5.351 -7.856 4.170 1.00 92.00 78 LYS A C 1
ATOM 630 O O . LYS A 1 78 ? 5.602 -8.392 5.242 1.00 92.00 78 LYS A O 1
ATOM 635 N N . PHE A 1 79 ? 4.194 -7.293 3.857 1.00 93.81 79 PHE A N 1
ATOM 636 C CA . PHE A 1 79 ? 2.981 -7.364 4.660 1.00 93.81 79 PHE A CA 1
ATOM 637 C C . PHE A 1 79 ? 1.864 -7.907 3.772 1.00 93.81 79 PHE A C 1
ATOM 639 O O . PHE A 1 79 ? 1.865 -7.693 2.554 1.00 93.81 79 PHE A O 1
ATOM 646 N N . THR A 1 80 ? 0.942 -8.643 4.370 1.00 95.25 80 THR A N 1
ATOM 647 C CA . THR A 1 80 ? -0.321 -9.008 3.735 1.00 95.25 80 THR A CA 1
ATOM 648 C C . THR A 1 80 ? -1.182 -7.761 3.535 1.00 95.25 80 THR A C 1
ATOM 650 O O . THR A 1 80 ? -0.954 -6.718 4.153 1.00 95.25 80 THR A O 1
ATOM 653 N N . ASN A 1 81 ? -2.169 -7.858 2.648 1.00 95.12 81 ASN A N 1
ATOM 654 C CA . ASN A 1 81 ? -3.082 -6.745 2.407 1.00 95.12 81 ASN A CA 1
ATOM 655 C C . ASN A 1 81 ? -3.878 -6.411 3.679 1.00 95.12 81 ASN A C 1
ATOM 657 O O . ASN A 1 81 ? -3.949 -5.244 4.051 1.00 95.12 81 ASN A O 1
ATOM 661 N N . HIS A 1 82 ? -4.327 -7.440 4.401 1.00 95.38 82 HIS A N 1
ATOM 662 C CA . HIS A 1 82 ? -4.989 -7.317 5.696 1.00 95.38 82 HIS A CA 1
ATOM 663 C C . HIS A 1 82 ? -4.152 -6.607 6.763 1.00 95.38 82 HIS A C 1
ATOM 665 O O . HIS A 1 82 ? -4.632 -5.690 7.425 1.00 95.38 82 HIS A O 1
ATOM 671 N N . GLU A 1 83 ? -2.879 -6.989 6.920 1.00 96.44 83 GLU A N 1
ATOM 672 C CA . GLU A 1 83 ? -1.972 -6.335 7.877 1.00 96.44 83 GLU A CA 1
ATOM 673 C C . GLU A 1 83 ? -1.791 -4.848 7.559 1.00 96.44 83 GLU A C 1
ATOM 675 O O . GLU A 1 83 ? -1.738 -4.024 8.470 1.00 96.44 83 GLU A O 1
ATOM 680 N N . LEU A 1 84 ? -1.714 -4.494 6.272 1.00 96.56 84 LEU A N 1
ATOM 681 C CA . LEU A 1 84 ? -1.651 -3.097 5.851 1.00 96.56 84 LEU A CA 1
ATOM 682 C C . LEU A 1 84 ? -2.968 -2.369 6.104 1.00 96.56 84 LEU A C 1
ATOM 684 O O . LEU A 1 84 ? -2.930 -1.251 6.602 1.00 96.56 84 LEU A O 1
ATOM 688 N N . ALA A 1 85 ? -4.108 -2.981 5.789 1.00 96.62 85 ALA A N 1
ATOM 689 C CA . ALA A 1 85 ? -5.421 -2.385 5.998 1.00 96.62 85 ALA A CA 1
ATOM 690 C C . ALA A 1 85 ? -5.668 -2.080 7.485 1.00 96.62 85 ALA A C 1
ATOM 692 O O . ALA A 1 85 ? -6.017 -0.952 7.830 1.00 96.62 85 ALA A O 1
ATOM 693 N N . LEU A 1 86 ? -5.371 -3.032 8.378 1.00 96.44 86 LEU A N 1
ATOM 694 C CA . LEU A 1 86 ? -5.411 -2.808 9.827 1.00 96.44 86 LEU A CA 1
ATOM 695 C C . LEU A 1 86 ? -4.465 -1.683 10.255 1.00 96.44 86 LEU A C 1
ATOM 697 O O . LEU A 1 86 ? -4.848 -0.837 11.056 1.00 96.44 86 LEU A O 1
ATOM 701 N N . ALA A 1 87 ? -3.243 -1.653 9.716 1.00 96.81 87 ALA A N 1
ATOM 702 C CA . ALA A 1 87 ? -2.272 -0.621 10.059 1.00 96.81 87 ALA A CA 1
ATOM 703 C C . ALA A 1 87 ? -2.714 0.775 9.602 1.00 96.81 87 ALA A C 1
ATOM 705 O O . ALA A 1 87 ? -2.538 1.726 10.355 1.00 96.81 87 ALA A O 1
ATOM 706 N N . TYR A 1 88 ? -3.316 0.908 8.415 1.00 96.62 88 TYR A N 1
ATOM 707 C CA . TYR A 1 88 ? -3.887 2.175 7.949 1.00 96.62 88 TYR A CA 1
ATOM 708 C C . TYR A 1 88 ? -5.062 2.624 8.819 1.00 96.62 88 TYR A C 1
ATOM 710 O O . TYR A 1 88 ? -5.117 3.794 9.191 1.00 96.62 88 TYR A O 1
ATOM 718 N N . ALA A 1 89 ? -5.974 1.710 9.169 1.00 95.62 89 ALA A N 1
ATOM 719 C CA . ALA A 1 89 ? -7.105 2.016 10.042 1.00 95.62 89 ALA A CA 1
ATOM 720 C C . ALA A 1 89 ? -6.632 2.495 11.422 1.00 95.62 89 ALA A C 1
ATOM 722 O O . ALA A 1 89 ? -7.012 3.584 11.853 1.00 95.62 89 ALA A O 1
ATOM 723 N N . GLN A 1 90 ? -5.745 1.726 12.062 1.00 95.19 90 GLN A N 1
ATOM 724 C CA . GLN A 1 90 ? -5.167 2.060 13.361 1.00 95.19 90 GLN A CA 1
ATOM 725 C C . GLN A 1 90 ? -4.437 3.404 13.323 1.00 95.19 90 GLN A C 1
ATOM 727 O O . GLN A 1 90 ? -4.719 4.291 14.126 1.00 95.19 90 GLN A O 1
ATOM 732 N N . TYR A 1 91 ? -3.523 3.574 12.368 1.00 95.25 91 TYR A N 1
ATOM 733 C CA . TYR A 1 91 ? -2.714 4.782 12.266 1.00 95.25 91 TYR A CA 1
ATOM 734 C C . TYR A 1 91 ? -3.577 6.032 12.066 1.00 95.25 91 TYR A C 1
ATOM 736 O O . TYR A 1 91 ? -3.373 7.041 12.738 1.00 95.25 91 TYR A O 1
ATOM 744 N N . LEU A 1 92 ? -4.592 5.961 11.199 1.00 93.69 92 LEU A N 1
ATOM 745 C CA . LEU A 1 92 ? -5.499 7.082 10.968 1.00 93.69 92 LEU A CA 1
ATOM 746 C C . LEU A 1 92 ? -6.324 7.427 12.215 1.00 93.69 92 LEU A C 1
ATOM 748 O O . LEU A 1 92 ? -6.499 8.604 12.529 1.00 93.69 92 LEU A O 1
ATOM 752 N N . GLN A 1 93 ? -6.826 6.425 12.938 1.00 91.88 93 GLN A N 1
ATOM 753 C CA . GLN A 1 93 ? -7.562 6.653 14.183 1.00 91.88 93 GLN A CA 1
ATOM 754 C C . GLN A 1 93 ? -6.670 7.308 15.245 1.00 91.88 93 GLN A C 1
ATOM 756 O O . GLN A 1 93 ? -7.065 8.312 15.843 1.00 91.88 93 GLN A O 1
ATOM 761 N N . GLU A 1 94 ? -5.440 6.817 15.411 1.00 92.00 94 GLU A N 1
ATOM 762 C CA . GLU A 1 94 ? -4.454 7.390 16.331 1.00 92.00 94 GLU A CA 1
ATOM 763 C C . GLU A 1 94 ? -4.102 8.841 15.961 1.00 92.00 94 GLU A C 1
ATOM 765 O O . GLU A 1 94 ? -4.075 9.712 16.835 1.00 92.00 94 GLU A O 1
ATOM 770 N N . MET A 1 95 ? -3.921 9.146 14.669 1.00 91.06 95 MET A N 1
ATOM 771 C CA . MET A 1 95 ? -3.711 10.519 14.184 1.00 91.06 95 MET A CA 1
ATOM 772 C C . MET A 1 95 ? -4.874 11.459 14.525 1.00 91.06 95 MET A C 1
ATOM 774 O O . MET A 1 95 ? -4.659 12.644 14.785 1.00 91.06 95 MET A O 1
ATOM 778 N N . LEU A 1 96 ? -6.105 10.944 14.530 1.00 90.06 96 LEU A N 1
ATOM 779 C CA . LEU A 1 96 ? -7.315 11.693 14.880 1.00 90.06 96 LEU A CA 1
ATOM 780 C C . LEU A 1 96 ? -7.568 11.753 16.398 1.00 90.06 96 LEU A C 1
ATOM 782 O O . LEU A 1 96 ? -8.583 12.307 16.825 1.00 90.06 96 LEU A O 1
ATOM 786 N N . GLY A 1 97 ? -6.663 11.205 17.216 1.00 88.62 97 GLY A N 1
ATOM 787 C CA . GLY A 1 97 ? -6.797 11.150 18.672 1.00 88.62 97 GLY A CA 1
ATOM 788 C C . GLY A 1 97 ? -7.888 10.190 19.150 1.00 88.62 97 GLY A C 1
ATOM 789 O O . GLY A 1 97 ? -8.422 10.373 20.245 1.00 88.62 97 GLY A O 1
ATOM 790 N N . GLN A 1 98 ? -8.251 9.208 18.325 1.00 85.44 98 GLN A N 1
ATOM 791 C CA . GLN A 1 98 ? -9.224 8.169 18.644 1.00 85.44 98 GLN A CA 1
ATOM 792 C C . GLN A 1 98 ? -8.503 6.933 19.193 1.00 85.44 98 GLN A C 1
ATOM 794 O O . GLN A 1 98 ? -7.374 6.636 18.804 1.00 85.44 98 GLN A O 1
ATOM 799 N N . GLU A 1 99 ? -9.148 6.211 20.111 1.00 79.94 99 GLU A N 1
ATOM 800 C CA . GLU A 1 99 ? -8.649 4.901 20.533 1.00 79.94 99 GLU A CA 1
ATOM 801 C C . GLU A 1 99 ? -8.853 3.894 19.400 1.00 79.94 99 GLU A C 1
ATOM 803 O O . GLU A 1 9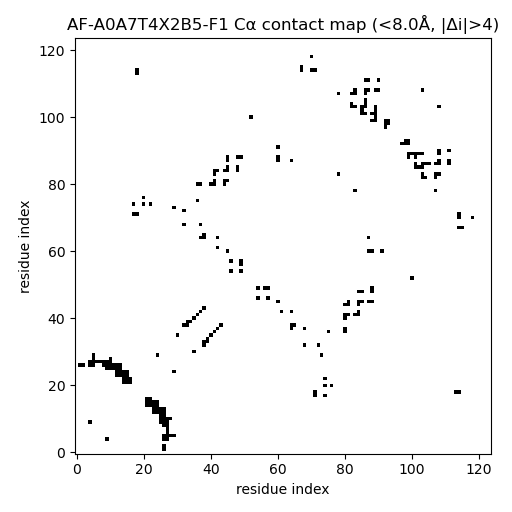9 ? -9.985 3.675 18.968 1.00 79.94 99 GLU A O 1
ATOM 808 N N . SER A 1 100 ? -7.757 3.279 18.954 1.00 76.06 100 SER A N 1
ATOM 809 C CA . SER A 1 100 ? -7.785 2.190 17.981 1.00 76.06 100 SER A CA 1
ATOM 810 C C . SER A 1 100 ? -8.170 0.875 18.645 1.00 76.06 100 SER A C 1
ATOM 812 O O . SER A 1 100 ? -7.586 0.483 19.659 1.00 76.06 100 SER A O 1
ATOM 814 N N . VAL A 1 101 ? -9.131 0.168 18.054 1.00 79.62 101 VAL A N 1
ATOM 815 C CA . VAL A 1 101 ? -9.503 -1.204 18.455 1.00 79.62 101 VAL A CA 1
ATOM 816 C C . VAL A 1 101 ? -8.761 -2.257 17.632 1.00 79.62 101 VAL A C 1
ATOM 818 O O . VAL A 1 101 ? -8.732 -3.437 17.989 1.00 79.62 101 VAL A O 1
ATOM 821 N N . GLU A 1 102 ? -8.152 -1.826 16.535 1.00 80.38 102 GLU A N 1
ATOM 822 C CA . GLU A 1 102 ? -7.337 -2.620 15.642 1.00 80.38 102 GLU A CA 1
ATOM 823 C C . GLU A 1 102 ? -6.028 -3.033 16.338 1.00 80.38 102 GLU A C 1
ATOM 825 O O . GLU A 1 102 ? -5.442 -2.288 17.124 1.00 80.38 102 GLU A O 1
ATOM 830 N N . GLN A 1 103 ? -5.579 -4.260 16.062 1.00 83.88 103 GLN A N 1
ATOM 831 C CA . GLN A 1 103 ? -4.322 -4.820 16.570 1.00 83.88 103 GLN A CA 1
ATOM 832 C C . GLN A 1 103 ? -3.355 -5.013 15.405 1.00 83.88 103 GLN A C 1
ATOM 834 O O . GLN A 1 103 ? -2.989 -6.141 15.064 1.00 83.88 103 GLN A O 1
ATOM 839 N N . ALA A 1 104 ? -2.999 -3.919 14.736 1.00 91.12 104 ALA A N 1
ATOM 840 C CA . ALA A 1 104 ? -2.089 -3.997 13.609 1.00 91.12 104 ALA A CA 1
ATOM 841 C C . ALA A 1 104 ? -0.674 -4.378 14.066 1.00 91.12 104 ALA A C 1
ATOM 843 O O . ALA A 1 104 ? -0.235 -4.083 15.182 1.00 91.12 104 ALA A O 1
ATOM 844 N N . GLU A 1 105 ? 0.083 -5.027 13.180 1.00 92.62 105 GLU A N 1
ATOM 845 C CA . GLU A 1 105 ? 1.492 -5.269 13.458 1.00 92.62 105 GLU A CA 1
ATOM 846 C C . GLU A 1 105 ? 2.253 -3.940 13.534 1.00 92.62 105 GLU A C 1
ATOM 848 O O . GLU A 1 105 ? 2.280 -3.173 12.570 1.00 92.62 105 GLU A O 1
ATOM 853 N N . GLN A 1 106 ? 2.979 -3.712 14.634 1.00 93.62 106 GLN A N 1
ATOM 854 C CA . GLN A 1 106 ? 3.759 -2.484 14.846 1.00 93.62 106 GLN A CA 1
ATOM 855 C C . GLN A 1 106 ? 4.676 -2.140 13.661 1.00 93.62 106 GLN A C 1
ATOM 857 O O . GLN A 1 106 ? 4.856 -0.979 13.309 1.00 93.62 106 GLN A O 1
ATOM 862 N N . LYS A 1 107 ? 5.244 -3.154 12.999 1.00 95.19 107 LYS A N 1
ATOM 863 C CA . LYS A 1 107 ? 6.126 -2.959 11.840 1.00 95.19 107 LYS A CA 1
ATOM 864 C C . LYS A 1 107 ? 5.402 -2.392 10.618 1.00 95.19 107 LYS A C 1
ATOM 866 O O . LYS A 1 107 ? 6.047 -1.706 9.825 1.00 95.19 107 LYS A O 1
ATOM 871 N N . ALA A 1 108 ? 4.121 -2.711 10.440 1.00 95.62 108 ALA A N 1
ATOM 872 C CA . ALA A 1 108 ? 3.305 -2.170 9.361 1.00 95.62 108 ALA A CA 1
ATOM 873 C C . ALA A 1 108 ? 2.975 -0.695 9.637 1.00 95.62 108 ALA A C 1
ATOM 875 O O . ALA A 1 108 ? 3.182 0.135 8.754 1.00 95.62 108 ALA A O 1
ATOM 876 N N . ILE A 1 109 ? 2.613 -0.352 10.881 1.00 95.75 109 ILE A N 1
ATOM 877 C CA . ILE A 1 109 ? 2.407 1.041 11.321 1.00 95.75 109 ILE A CA 1
ATOM 878 C C . ILE A 1 109 ? 3.686 1.866 11.118 1.00 95.75 109 ILE A C 1
ATOM 880 O O . ILE A 1 109 ? 3.679 2.870 10.414 1.00 95.75 109 ILE A O 1
ATOM 884 N N . GLU A 1 110 ? 4.829 1.387 11.621 1.00 95.00 110 GLU A N 1
ATOM 885 C CA . GLU A 1 110 ? 6.131 2.049 11.439 1.00 95.00 110 GLU A CA 1
ATOM 886 C C . GLU A 1 110 ? 6.530 2.215 9.964 1.00 95.00 110 GLU A C 1
ATOM 888 O O . GLU A 1 110 ? 7.401 3.023 9.628 1.00 95.00 110 GLU A O 1
ATOM 893 N N . TRP A 1 111 ? 6.009 1.371 9.073 1.00 95.12 111 TRP A N 1
ATOM 894 C CA . TRP A 1 111 ? 6.254 1.493 7.642 1.00 95.12 111 TRP A CA 1
ATOM 895 C C . TRP A 1 111 ? 5.395 2.599 7.025 1.00 95.12 111 TRP A C 1
ATOM 897 O O . TRP A 1 111 ? 5.932 3.377 6.237 1.00 95.12 111 TRP A O 1
ATOM 907 N N . ILE A 1 112 ? 4.128 2.714 7.433 1.00 95.44 112 ILE A N 1
ATOM 908 C CA . ILE A 1 112 ? 3.221 3.811 7.060 1.00 95.44 112 ILE A CA 1
ATOM 909 C C . ILE A 1 112 ? 3.787 5.153 7.544 1.00 95.44 112 ILE A C 1
ATOM 911 O O . ILE A 1 112 ? 4.030 6.032 6.723 1.00 95.44 112 ILE A O 1
ATOM 915 N N . GLU A 1 113 ? 4.186 5.257 8.814 1.00 94.50 113 GLU A N 1
ATOM 916 C CA . GLU A 1 113 ? 4.814 6.465 9.380 1.00 94.50 113 GLU A CA 1
ATOM 917 C C . GLU A 1 113 ? 6.059 6.936 8.612 1.00 94.50 113 GLU A C 1
ATOM 919 O O . GLU A 1 113 ? 6.359 8.131 8.527 1.00 94.50 113 GLU A O 1
ATOM 924 N N . LYS A 1 114 ? 6.848 5.991 8.083 1.00 94.31 114 LYS A N 1
ATOM 925 C CA . LYS A 1 114 ? 8.026 6.314 7.262 1.00 94.31 114 LYS A CA 1
ATOM 926 C C . LYS A 1 114 ? 7.624 6.923 5.926 1.00 94.31 114 LYS A C 1
ATOM 928 O O . LYS A 1 114 ? 8.384 7.739 5.408 1.00 94.31 114 LYS A O 1
ATOM 933 N N . ILE A 1 115 ? 6.492 6.508 5.361 1.00 94.44 115 ILE A N 1
ATOM 934 C CA . ILE A 1 115 ? 5.950 7.082 4.129 1.00 94.44 115 ILE A CA 1
ATOM 935 C C . ILE A 1 115 ? 5.475 8.503 4.410 1.00 94.44 115 ILE A C 1
ATOM 937 O O . ILE A 1 115 ? 5.967 9.410 3.745 1.00 94.44 115 ILE A O 1
ATOM 941 N N . ASP A 1 116 ? 4.650 8.711 5.438 1.00 93.00 116 ASP A N 1
ATOM 942 C CA . ASP A 1 116 ? 4.157 10.041 5.824 1.00 93.00 116 ASP A CA 1
ATOM 943 C C . ASP A 1 116 ? 5.297 11.027 6.073 1.00 93.00 116 ASP A C 1
ATOM 945 O O . ASP A 1 116 ? 5.338 12.124 5.516 1.00 93.00 116 ASP A O 1
ATOM 949 N N . ARG A 1 117 ? 6.298 10.617 6.859 1.00 92.62 117 ARG A N 1
ATOM 950 C CA . ARG A 1 117 ? 7.474 11.453 7.123 1.00 92.62 117 ARG A CA 1
ATOM 951 C C . ARG A 1 117 ? 8.225 11.803 5.844 1.00 92.62 117 ARG A C 1
ATOM 953 O O . ARG A 1 117 ? 8.629 12.947 5.665 1.00 92.62 117 ARG A O 1
ATOM 960 N N . PHE A 1 118 ? 8.401 10.826 4.955 1.00 91.69 118 PHE A N 1
ATOM 961 C CA . PHE A 1 118 ? 9.040 11.067 3.668 1.00 91.69 118 PHE A CA 1
ATOM 962 C C . PHE A 1 118 ? 8.228 12.052 2.819 1.00 91.69 118 PHE A C 1
ATOM 964 O O . PHE A 1 118 ? 8.820 12.916 2.181 1.00 91.69 118 PHE A O 1
ATOM 971 N N . MET A 1 119 ? 6.897 11.962 2.818 1.00 89.75 119 MET A N 1
ATOM 972 C CA . MET A 1 119 ? 6.039 12.912 2.105 1.00 89.75 119 MET A CA 1
ATOM 973 C C . MET A 1 119 ? 6.222 14.333 2.638 1.00 89.75 119 MET A C 1
ATOM 975 O O . MET A 1 119 ? 6.576 15.221 1.866 1.00 89.75 119 MET A O 1
ATOM 979 N N . LEU A 1 12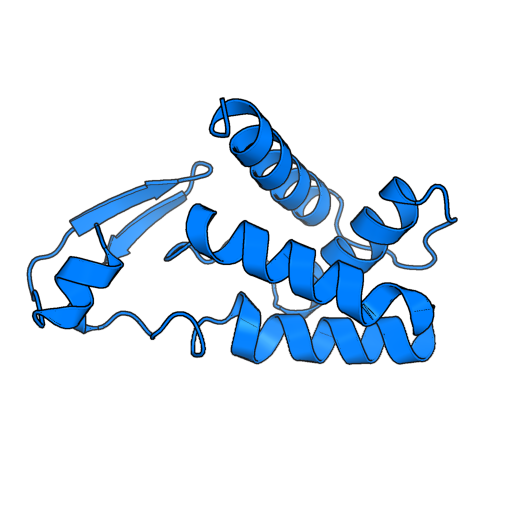0 ? 6.124 14.521 3.956 1.00 87.75 120 LEU A N 1
ATOM 980 C CA . LEU A 1 120 ? 6.297 15.825 4.610 1.00 87.75 120 LEU A CA 1
ATOM 981 C C . LEU A 1 120 ? 7.666 16.469 4.332 1.00 87.75 120 LEU A C 1
ATOM 983 O O . LEU A 1 120 ? 7.770 17.688 4.209 1.00 87.75 120 LEU A O 1
ATOM 987 N N . GLU A 1 121 ? 8.724 15.662 4.230 1.00 88.88 121 GLU A N 1
ATOM 988 C CA . GLU A 1 121 ? 10.079 16.136 3.917 1.00 88.88 121 GLU A CA 1
ATOM 989 C C . GLU A 1 121 ? 10.270 16.515 2.437 1.00 88.88 121 GLU A C 1
ATOM 991 O O . GLU A 1 121 ? 11.185 17.274 2.122 1.00 88.88 121 GLU A O 1
ATOM 996 N N . ASN A 1 122 ? 9.446 15.988 1.525 1.00 80.19 122 ASN A N 1
ATOM 997 C CA . ASN A 1 122 ? 9.601 16.152 0.072 1.00 80.19 122 ASN A CA 1
ATOM 998 C C . ASN A 1 122 ? 8.490 17.004 -0.580 1.00 80.19 122 AS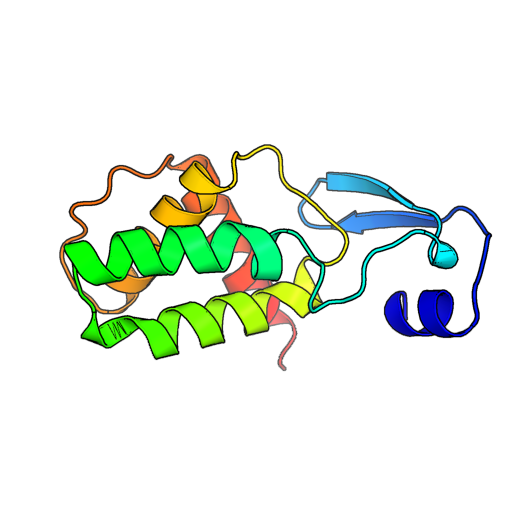N A C 1
ATOM 1000 O O . ASN A 1 122 ? 8.480 17.147 -1.802 1.00 80.19 122 ASN A O 1
ATOM 1004 N N . GLU A 1 123 ? 7.572 17.568 0.209 1.00 66.88 123 GLU A N 1
ATOM 1005 C CA . GLU A 1 123 ? 6.548 18.536 -0.224 1.00 66.88 123 GLU A CA 1
ATOM 1006 C C . GLU A 1 123 ? 6.974 20.013 -0.030 1.00 66.88 123 GLU A C 1
ATOM 1008 O O . GLU A 1 123 ? 6.158 20.915 -0.224 1.00 66.88 123 GLU A O 1
ATOM 1013 N N . GLN A 1 124 ? 8.245 20.273 0.323 1.00 46.47 124 GLN A N 1
ATOM 1014 C CA . GLN A 1 124 ? 8.836 21.617 0.479 1.00 46.47 124 GLN A CA 1
ATOM 1015 C C . GLN A 1 124 ? 9.634 22.081 -0.745 1.00 46.47 124 GLN A C 1
ATOM 1017 O O . GLN A 1 124 ? 10.419 21.273 -1.292 1.00 46.47 124 GLN A O 1
#

Secondary structure (DSSP, 8-state):
-HHHHHHTT----EEEEETTEEEEE-GGGS--STTSHIIIIIHHHHHHHHHHH-GGGHHHHHHHHHHHHHHHTTPPPSS-HHHHHHHHHHHHHHHTTPPP-----HHHHHHHHHHHHHHHHH--

Mean predicted aligned error: 3.79 Å

Solvent-accessible surface area (backbone atoms only — not comparable to full-atom values): 7219 Å² total; per-residue (Å²): 110,65,68,58,38,28,75,71,56,34,75,61,80,42,81,47,74,56,96,95,43,73,48,80,45,38,36,50,75,53,68,55,76,71,65,26,60,64,55,66,46,18,45,57,51,31,47,58,50,27,65,75,74,49,58,90,49,48,70,59,52,52,52,51,52,57,61,47,44,73,75,46,62,92,66,79,71,102,62,54,52,63,45,45,17,35,16,51,54,28,49,53,31,48,75,72,73,41,88,58,87,57,84,42,52,67,70,46,36,58,49,50,54,52,49,54,52,52,49,69,69,66,77,113

pLDDT: mean 92.1, std 6.09, range [46.47, 97.0]

Nearest PDB structures (foldseek):
  7mts-assembly1_B  TM=1.675E-01  e=8.242E+00  Homo sapiens

Foldseek 3Di:
DLQVCLVVLQQDWDWDDDPNDTDIDGSVPADDLCPACLNPPLLVLLCVVCVVPPNPCSVVLVVLSSLLSVRQPPDDDPDDSNLLSLLSNCLVCVVVVHDRPGDHDPVSVVSSVVSVVVSVVPVD

Radius of gyration: 15.2 Å; Cα contacts (8 Å, |Δi|>4): 140; chains: 1; bounding box: 34×31×44 Å

Sequence (124 aa):
MLLYLRSINDNDKLKVKKFNISTTVVPAKLPSLEDFYLVN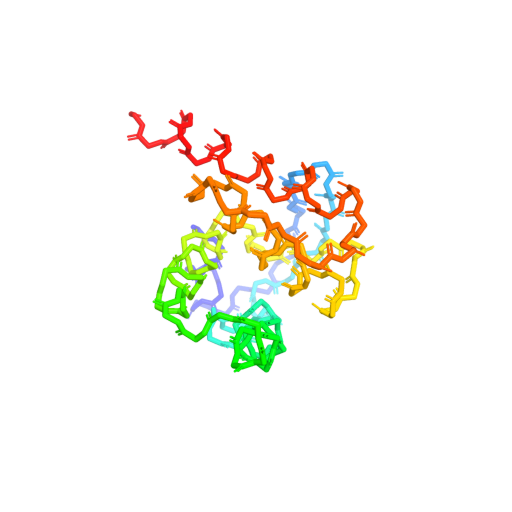EVLDELYDILDATNPSIKDAAENMLYGHLLYIYPIKPKFTNHELALAYAQYLQEMLGQESVEQAEQKAIEWIEKIDRFMLENEQ